Protein AF-A0A2V0QTS1-F1 (afdb_monomer_lite)

Sequence (78 aa):
MGCGLYEWQFSTESGLVERLTITIEHMKTLPASDVHCIMKWVSHLDYPWCHPEALANNSPDIETLEEVIQYVTADSAI

Radius of gyration: 14.39 Å; chains: 1; bounding box: 34×28×34 Å

Secondary structure (DSSP, 8-state):
-EE--EEEEE-TTT--EEEEEE---EE-PPPGGGHHHHHHHHTTS-SS---HHHHHHT--S-HHHHHHHHHHHHGGG-

Structure (mmCIF, N/CA/C/O backbone):
data_AF-A0A2V0QTS1-F1
#
_entry.id   AF-A0A2V0QTS1-F1
#
loop_
_atom_site.group_PDB
_atom_site.id
_atom_site.type_symbol
_atom_site.label_atom_id
_atom_site.label_alt_id
_atom_site.label_comp_id
_atom_site.label_asym_id
_atom_site.label_entity_id
_atom_site.label_seq_id
_atom_site.pdbx_PDB_ins_code
_atom_site.Cartn_x
_atom_site.Cartn_y
_atom_site.Cartn_z
_atom_site.occupancy
_atom_site.B_iso_or_equiv
_atom_site.auth_seq_id
_atom_site.auth_comp_id
_atom_site.auth_asym_id
_atom_site.auth_atom_id
_atom_site.pdbx_PDB_model_num
ATOM 1 N N . MET A 1 1 ? -4.254 -3.897 8.369 1.00 83.44 1 MET A N 1
ATOM 2 C CA . MET A 1 1 ? -3.953 -3.050 7.202 1.00 83.44 1 MET A CA 1
ATOM 3 C C . MET A 1 1 ? -2.630 -2.344 7.439 1.00 83.44 1 MET A C 1
ATOM 5 O O . MET A 1 1 ? -2.406 -1.914 8.564 1.00 83.44 1 MET A O 1
ATOM 9 N N . GLY A 1 2 ? -1.750 -2.291 6.438 1.00 87.94 2 GLY A N 1
ATOM 10 C CA . GLY A 1 2 ? -0.467 -1.593 6.532 1.00 87.94 2 GLY A CA 1
ATOM 11 C C . GLY A 1 2 ? -0.264 -0.654 5.346 1.00 87.94 2 GLY A C 1
ATOM 12 O O . GLY A 1 2 ? -0.661 -1.000 4.234 1.00 87.94 2 GLY A O 1
ATOM 13 N N . CYS A 1 3 ? 0.325 0.512 5.590 1.00 88.75 3 CYS A N 1
ATOM 14 C CA . CYS A 1 3 ? 0.662 1.525 4.592 1.00 88.75 3 CYS A CA 1
ATOM 15 C C . CYS 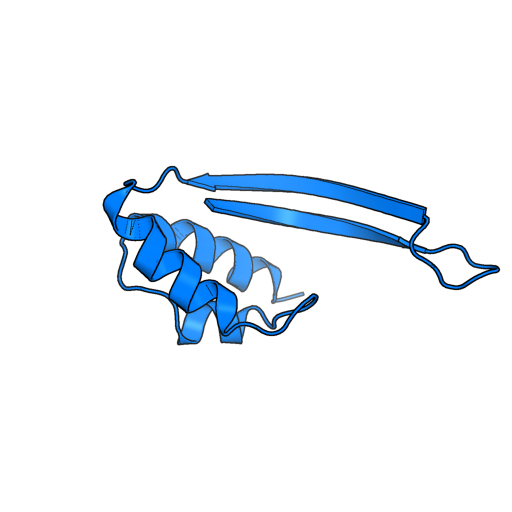A 1 3 ? 2.047 2.132 4.878 1.00 88.75 3 CYS A C 1
ATOM 17 O O . CYS A 1 3 ? 2.592 1.983 5.975 1.00 88.75 3 CYS A O 1
ATOM 19 N N . GLY A 1 4 ? 2.625 2.760 3.859 1.00 88.94 4 GLY A N 1
ATOM 20 C CA . GLY A 1 4 ? 3.970 3.330 3.876 1.00 88.94 4 GLY A CA 1
ATOM 21 C C . GLY A 1 4 ? 4.494 3.491 2.453 1.00 88.94 4 GLY A C 1
ATOM 22 O O . GLY A 1 4 ? 3.710 3.465 1.499 1.00 88.94 4 GLY A O 1
ATOM 23 N N . LEU A 1 5 ? 5.807 3.615 2.311 1.00 88.06 5 LEU A N 1
ATOM 24 C CA . LEU A 1 5 ? 6.469 3.825 1.029 1.00 88.06 5 LEU A CA 1
ATOM 25 C C . LEU A 1 5 ? 6.691 2.531 0.221 1.00 88.06 5 LEU A C 1
ATOM 27 O O . LEU A 1 5 ? 7.198 1.525 0.724 1.00 88.06 5 LEU A O 1
ATOM 31 N N . TYR A 1 6 ? 6.357 2.588 -1.071 1.00 88.62 6 TYR A N 1
ATOM 32 C CA . TYR A 1 6 ? 6.580 1.514 -2.044 1.00 88.62 6 TYR A CA 1
ATOM 33 C C . TYR A 1 6 ? 7.501 2.031 -3.149 1.00 88.62 6 TYR A C 1
ATOM 35 O O . TYR A 1 6 ? 7.071 2.736 -4.063 1.00 88.62 6 TYR A O 1
ATOM 43 N N . GLU A 1 7 ? 8.776 1.669 -3.076 1.00 91.19 7 GLU A N 1
ATOM 44 C CA . GLU A 1 7 ? 9.796 2.106 -4.023 1.00 91.19 7 GLU A CA 1
ATOM 45 C C . GLU A 1 7 ? 9.980 1.055 -5.114 1.00 91.19 7 GLU A C 1
ATOM 47 O O . GLU A 1 7 ? 10.527 -0.031 -4.893 1.00 91.19 7 GLU A O 1
ATOM 52 N N . TRP A 1 8 ? 9.522 1.398 -6.312 1.00 92.12 8 TRP A N 1
ATOM 53 C CA . TRP A 1 8 ? 9.696 0.586 -7.507 1.00 92.12 8 TRP A CA 1
ATOM 54 C C . TRP A 1 8 ? 10.968 1.013 -8.236 1.00 92.12 8 TRP A C 1
ATOM 56 O O . TRP A 1 8 ? 11.129 2.180 -8.591 1.00 92.12 8 TRP A O 1
ATOM 66 N N . GLN A 1 9 ? 11.864 0.065 -8.489 1.00 94.88 9 GLN A N 1
ATOM 67 C CA . GLN A 1 9 ? 13.040 0.267 -9.332 1.00 94.88 9 GLN A CA 1
ATOM 68 C C . GLN A 1 9 ? 12.800 -0.419 -10.670 1.00 94.88 9 GLN A C 1
ATOM 70 O O . GLN A 1 9 ? 12.375 -1.579 -10.724 1.00 94.88 9 GLN A O 1
ATOM 75 N N . PHE A 1 10 ? 13.073 0.312 -11.745 1.00 94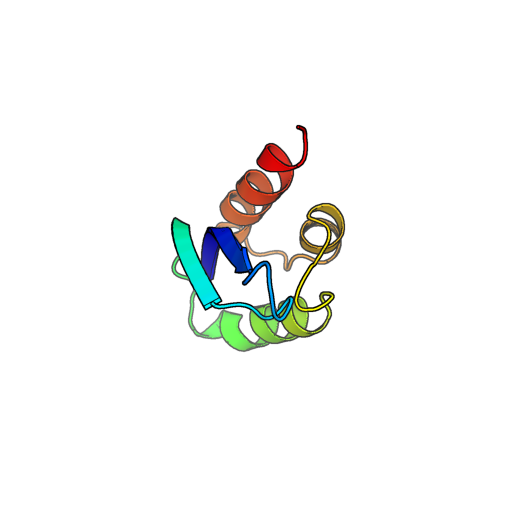.94 10 PHE A N 1
ATOM 76 C CA . PHE A 1 10 ? 12.863 -0.137 -13.112 1.00 94.94 10 PHE A CA 1
ATOM 77 C C . PHE A 1 10 ? 14.202 -0.239 -13.833 1.00 94.94 10 PHE A C 1
ATOM 79 O O . PHE A 1 10 ? 15.044 0.655 -13.742 1.00 94.94 10 PHE A O 1
ATOM 86 N N . SER A 1 11 ? 14.363 -1.313 -14.598 1.00 96.31 11 SER A N 1
ATOM 87 C CA . SER A 1 11 ? 15.488 -1.489 -15.507 1.00 96.31 11 SER A CA 1
ATOM 88 C C . SER A 1 11 ? 15.459 -0.399 -16.577 1.00 96.31 11 SER A C 1
ATOM 90 O O . SER A 1 11 ? 14.461 -0.230 -17.280 1.00 96.31 11 SER A O 1
ATOM 92 N N . THR A 1 12 ? 16.572 0.310 -16.750 1.00 94.31 12 THR A N 1
ATOM 93 C CA . THR A 1 12 ? 16.701 1.351 -17.781 1.00 94.31 12 THR A CA 1
ATOM 94 C C . THR A 1 12 ? 16.711 0.786 -19.202 1.00 94.31 12 THR A C 1
ATOM 96 O O . THR A 1 12 ? 16.364 1.499 -20.139 1.00 94.31 12 THR A O 1
ATOM 99 N N . GLU A 1 13 ? 17.081 -0.487 -19.373 1.00 96.25 13 GLU A N 1
ATOM 100 C CA . GLU A 1 13 ? 17.143 -1.150 -20.680 1.00 96.25 13 GLU A CA 1
ATOM 101 C C . GLU A 1 13 ? 15.786 -1.709 -21.121 1.00 96.25 13 GLU A C 1
ATOM 103 O O . GLU A 1 13 ? 15.396 -1.554 -22.276 1.00 96.25 13 GLU A O 1
ATOM 108 N N . SER A 1 14 ? 15.062 -2.368 -20.211 1.00 95.75 14 SER A N 1
ATOM 109 C CA . SER A 1 14 ? 13.799 -3.049 -20.537 1.00 95.75 14 SER A CA 1
ATOM 110 C C . SER A 1 14 ? 12.549 -2.252 -20.165 1.00 95.75 14 SER A C 1
ATOM 112 O O . SER A 1 14 ? 11.462 -2.566 -20.647 1.00 95.75 14 SER A O 1
ATOM 114 N N . GLY A 1 15 ? 12.677 -1.254 -19.284 1.00 93.12 15 GLY A N 1
ATOM 115 C CA . GLY A 1 15 ? 11.547 -0.542 -18.683 1.00 93.12 15 GLY A CA 1
ATOM 116 C C . GLY A 1 15 ? 10.713 -1.395 -17.720 1.00 93.12 15 GLY A C 1
ATOM 117 O O . G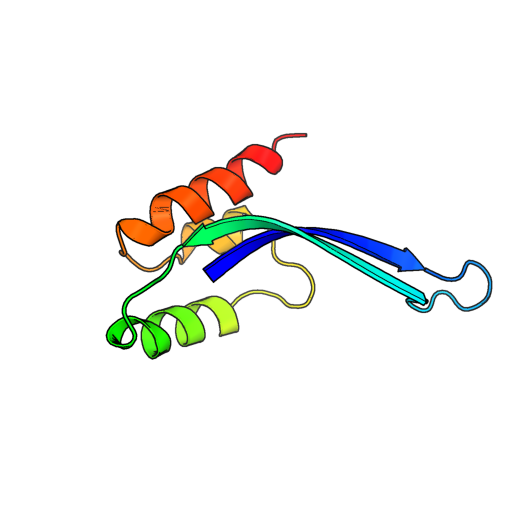LY A 1 15 ? 9.680 -0.935 -17.241 1.00 93.12 15 GLY A O 1
ATOM 118 N N . LEU A 1 16 ? 11.128 -2.635 -17.437 1.00 94.94 16 LEU A N 1
ATOM 119 C CA . LEU A 1 16 ? 10.428 -3.537 -16.525 1.00 94.94 16 LEU A CA 1
ATOM 120 C C . LEU A 1 16 ? 10.864 -3.304 -15.077 1.00 94.94 16 LEU A C 1
ATOM 122 O O . LEU A 1 16 ? 11.991 -2.884 -14.813 1.00 94.94 16 LEU A O 1
ATOM 126 N N . VAL A 1 17 ? 9.973 -3.620 -14.135 1.00 93.56 17 VAL A N 1
ATOM 127 C CA . VAL A 1 17 ? 10.295 -3.622 -12.702 1.00 93.56 17 VAL A CA 1
ATOM 128 C C . VAL A 1 17 ? 11.366 -4.675 -12.422 1.00 93.56 17 VAL A C 1
ATOM 130 O O . VAL A 1 17 ? 11.188 -5.846 -12.755 1.00 93.56 17 VAL A O 1
ATOM 133 N N . GLU A 1 18 ? 12.441 -4.275 -11.749 1.00 96.19 18 GLU A N 1
ATOM 134 C CA . GLU A 1 18 ? 13.499 -5.176 -11.272 1.00 96.19 18 GLU A CA 1
ATOM 135 C C . GLU A 1 18 ? 13.488 -5.358 -9.749 1.00 96.19 18 GLU A C 1
ATOM 137 O O . GLU A 1 18 ? 13.944 -6.384 -9.238 1.00 96.19 18 GLU A O 1
ATOM 142 N N . ARG A 1 19 ? 12.952 -4.380 -9.007 1.00 95.75 19 ARG A N 1
ATOM 143 C CA . ARG A 1 19 ? 12.859 -4.425 -7.546 1.00 95.75 19 ARG A CA 1
ATOM 144 C C . ARG A 1 19 ? 11.658 -3.639 -7.047 1.00 95.75 19 ARG A C 1
ATOM 146 O O . ARG A 1 19 ? 11.347 -2.569 -7.560 1.00 95.75 19 ARG A O 1
ATOM 153 N N . LEU A 1 20 ? 11.047 -4.163 -5.993 1.00 94.12 20 LEU A N 1
ATOM 154 C CA . LEU A 1 20 ? 10.104 -3.449 -5.149 1.00 94.12 20 LEU A CA 1
ATOM 155 C C . LEU A 1 20 ? 10.625 -3.496 -3.710 1.00 94.12 20 LEU A C 1
ATOM 157 O O . LEU A 1 20 ? 10.766 -4.583 -3.144 1.00 94.12 20 LEU A O 1
ATOM 161 N N . THR A 1 21 ? 10.912 -2.332 -3.135 1.00 94.94 21 THR A N 1
ATOM 162 C CA . THR A 1 21 ? 11.189 -2.173 -1.703 1.00 94.94 21 THR A CA 1
ATOM 163 C C . THR A 1 21 ? 9.941 -1.611 -1.041 1.00 94.94 21 THR A C 1
ATOM 165 O O . THR A 1 21 ? 9.417 -0.590 -1.475 1.00 94.94 21 THR A O 1
ATOM 168 N N . ILE A 1 22 ? 9.451 -2.291 -0.006 1.00 91.50 22 ILE A N 1
ATOM 169 C CA . ILE A 1 22 ? 8.258 -1.873 0.732 1.00 91.50 22 ILE A CA 1
ATOM 170 C C . ILE A 1 22 ? 8.674 -1.546 2.159 1.00 91.50 22 ILE A C 1
ATOM 172 O O . ILE A 1 22 ? 9.135 -2.432 2.885 1.00 91.50 22 ILE A O 1
ATOM 176 N N . THR A 1 23 ? 8.461 -0.301 2.564 1.00 93.31 23 THR A N 1
ATOM 177 C CA . THR A 1 23 ? 8.583 0.135 3.953 1.00 93.31 23 THR A CA 1
ATOM 178 C C . THR A 1 23 ? 7.177 0.305 4.506 1.00 93.31 23 THR A C 1
ATOM 180 O O . THR A 1 23 ? 6.402 1.116 4.015 1.00 93.31 23 THR A O 1
ATOM 183 N N . ILE A 1 24 ? 6.817 -0.496 5.509 1.00 91.06 24 ILE A N 1
ATOM 184 C CA . ILE A 1 24 ? 5.533 -0.356 6.201 1.00 91.06 24 ILE A CA 1
ATOM 185 C C . ILE A 1 24 ? 5.756 0.535 7.417 1.00 91.06 24 ILE A C 1
ATOM 187 O O . ILE A 1 24 ? 6.452 0.142 8.351 1.00 91.06 24 ILE A O 1
ATOM 191 N N . GLU A 1 25 ? 5.164 1.722 7.399 1.00 90.50 25 GLU A N 1
ATOM 192 C CA . GLU A 1 25 ? 5.360 2.750 8.427 1.00 90.50 25 GLU A CA 1
ATOM 193 C C . GLU A 1 25 ? 4.206 2.761 9.422 1.00 90.50 25 GLU A C 1
ATOM 195 O O . GLU A 1 25 ? 4.415 2.893 10.627 1.00 90.50 25 GLU A O 1
ATOM 200 N N . HIS A 1 26 ? 2.990 2.513 8.936 1.00 88.19 26 HIS A N 1
ATOM 201 C CA . HIS A 1 26 ? 1.810 2.392 9.775 1.00 88.19 26 HIS A CA 1
ATOM 202 C C . HIS A 1 26 ? 1.133 1.050 9.560 1.00 88.19 26 HIS A C 1
ATOM 204 O O . HIS A 1 26 ? 0.852 0.632 8.438 1.00 88.19 26 HIS A O 1
ATOM 210 N N . MET A 1 27 ? 0.839 0.370 10.668 1.00 90.00 27 MET A N 1
ATOM 211 C CA . MET A 1 27 ? 0.123 -0.896 10.667 1.00 90.00 27 MET A CA 1
ATOM 212 C C . MET A 1 27 ? -0.958 -0.893 11.741 1.00 90.00 27 MET A C 1
ATOM 214 O O . MET A 1 27 ? -0.697 -0.616 12.911 1.00 90.00 27 MET A O 1
ATOM 218 N N . LYS A 1 28 ? -2.180 -1.246 11.339 1.00 89.81 28 LYS A N 1
ATOM 219 C CA . LYS A 1 28 ? -3.323 -1.425 12.236 1.00 89.81 28 LYS A CA 1
ATOM 220 C C . LYS A 1 28 ? -3.907 -2.817 12.090 1.00 89.81 28 LYS A C 1
ATOM 222 O O . LYS A 1 28 ? -4.201 -3.274 10.982 1.00 89.81 28 LYS A O 1
ATOM 227 N N . THR A 1 29 ? -4.083 -3.492 13.217 1.00 90.44 29 THR A N 1
ATOM 228 C CA . THR A 1 29 ? -4.813 -4.757 13.274 1.00 90.44 29 THR A CA 1
ATOM 229 C C . THR A 1 29 ? -6.295 -4.444 13.361 1.00 90.44 29 THR A C 1
ATOM 231 O O . THR A 1 29 ? -6.729 -3.772 14.290 1.00 90.44 29 THR A O 1
ATOM 234 N N . LEU A 1 30 ? -7.050 -4.932 12.383 1.00 89.56 30 LEU A N 1
ATOM 235 C CA . LEU A 1 30 ? -8.499 -4.789 12.335 1.00 89.56 30 LEU A CA 1
ATOM 236 C C . LEU A 1 30 ? -9.149 -6.103 12.790 1.00 89.56 30 LEU A C 1
ATOM 238 O O . LEU A 1 30 ? -8.574 -7.174 12.551 1.00 89.56 30 LEU A O 1
ATOM 242 N N . PRO A 1 31 ? -10.331 -6.052 13.421 1.00 91.50 31 PRO A N 1
ATOM 243 C CA . PRO A 1 31 ? -11.156 -7.228 13.654 1.00 91.50 31 PRO A CA 1
ATOM 244 C C . PRO A 1 31 ? -11.373 -8.046 12.376 1.00 91.50 31 PRO A C 1
ATOM 246 O O . PRO A 1 31 ? -11.576 -7.510 11.287 1.00 91.50 31 PRO A O 1
ATOM 249 N N . ALA A 1 32 ? -11.398 -9.374 12.509 1.00 91.50 32 ALA A N 1
ATOM 250 C CA . ALA A 1 32 ? -11.659 -10.260 11.374 1.00 91.50 32 ALA A CA 1
ATOM 251 C C . ALA A 1 32 ? -13.056 -10.045 10.757 1.00 91.50 32 ALA A C 1
ATOM 253 O O . ALA A 1 32 ? -13.246 -10.332 9.578 1.00 91.50 32 ALA A O 1
ATOM 254 N N . SER A 1 33 ? -14.015 -9.512 11.526 1.00 93.06 33 SER A N 1
ATOM 255 C CA . SER A 1 33 ? -15.346 -9.122 11.039 1.00 93.06 33 SER A CA 1
ATOM 256 C C . SER A 1 33 ? -15.296 -8.083 9.921 1.00 93.06 33 SER A C 1
ATOM 258 O O . SER A 1 33 ? -16.173 -8.070 9.058 1.00 93.06 33 SER A O 1
ATOM 260 N N . ASP A 1 34 ? -14.254 -7.256 9.895 1.00 91.75 34 ASP A N 1
ATOM 261 C CA . ASP A 1 34 ? -14.196 -6.081 9.026 1.00 91.75 34 ASP A CA 1
ATOM 262 C C . ASP A 1 34 ? -13.576 -6.416 7.667 1.00 91.75 34 ASP A C 1
ATOM 264 O O . ASP A 1 34 ? -13.634 -5.614 6.734 1.00 91.75 34 ASP A O 1
ATOM 268 N N . VAL A 1 35 ? -13.035 -7.633 7.512 1.00 91.19 35 VAL A N 1
ATOM 269 C CA . VAL A 1 35 ? -12.329 -8.071 6.301 1.00 91.19 35 VAL A CA 1
ATOM 270 C C . VAL A 1 35 ? -13.176 -7.894 5.046 1.00 91.19 35 VAL A C 1
ATOM 272 O O . VAL A 1 35 ? -12.673 -7.423 4.032 1.00 91.19 35 VAL A O 1
ATOM 275 N N . HIS A 1 36 ? -14.471 -8.214 5.098 1.00 92.25 36 HIS A N 1
ATOM 276 C CA . HIS A 1 36 ? -15.332 -8.096 3.925 1.00 92.25 36 HIS A CA 1
ATOM 2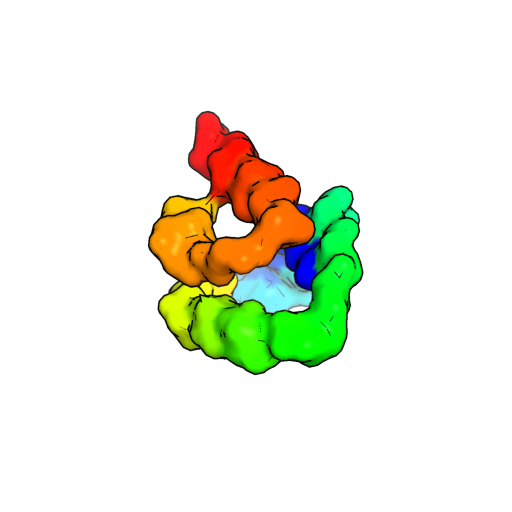77 C C . HIS A 1 36 ? -15.554 -6.632 3.532 1.00 92.25 36 HIS A C 1
ATOM 279 O O . HIS A 1 36 ? -15.525 -6.302 2.348 1.00 92.25 36 HIS A O 1
ATOM 285 N N . CYS A 1 37 ? -15.727 -5.752 4.521 1.00 92.31 37 CYS A N 1
ATOM 286 C CA . CYS A 1 37 ? -15.899 -4.321 4.299 1.00 92.31 37 CYS A CA 1
ATOM 287 C C . CYS A 1 37 ? -14.628 -3.701 3.700 1.00 92.31 37 CYS A C 1
ATOM 289 O O . CYS A 1 37 ? -14.690 -3.055 2.654 1.00 92.31 37 CYS A O 1
ATOM 291 N N . ILE A 1 38 ? -13.470 -3.992 4.302 1.00 91.69 38 ILE A N 1
ATOM 292 C CA . ILE A 1 38 ? -12.165 -3.508 3.842 1.00 91.69 38 ILE A CA 1
ATOM 293 C C . ILE A 1 38 ? -11.857 -4.011 2.433 1.00 91.69 38 ILE A C 1
ATOM 295 O O . ILE A 1 38 ? -11.503 -3.218 1.567 1.00 91.69 38 ILE A O 1
ATOM 299 N N . MET A 1 39 ? -12.022 -5.310 2.172 1.00 91.25 39 MET A N 1
ATOM 300 C CA . MET A 1 39 ? -11.728 -5.877 0.854 1.00 91.25 39 MET A CA 1
ATOM 301 C C . MET A 1 39 ? -12.672 -5.341 -0.218 1.00 91.25 39 MET A C 1
ATOM 303 O O . MET A 1 39 ? -12.223 -5.053 -1.327 1.00 91.25 39 MET A O 1
ATOM 307 N N . LYS A 1 40 ? -13.959 -5.157 0.107 1.00 91.88 40 LYS A N 1
ATOM 308 C CA . LYS A 1 40 ? -14.904 -4.507 -0.802 1.00 91.88 40 LYS A CA 1
ATOM 309 C C . LYS A 1 40 ? -14.417 -3.103 -1.136 1.00 91.88 40 LYS A C 1
ATOM 311 O O . LYS A 1 40 ? -14.307 -2.795 -2.313 1.00 91.88 40 LYS A O 1
ATOM 316 N N . TRP A 1 41 ? -14.074 -2.284 -0.150 1.00 91.44 41 TRP A N 1
ATOM 317 C CA . TRP A 1 41 ? -13.575 -0.929 -0.387 1.00 91.44 41 TRP A CA 1
ATOM 318 C C . TRP A 1 41 ? -12.282 -0.900 -1.219 1.00 91.44 41 TRP A C 1
ATOM 320 O O . TRP A 1 41 ? -12.275 -0.291 -2.285 1.00 91.44 41 TRP A O 1
ATOM 330 N N . VAL A 1 42 ? -11.233 -1.620 -0.805 1.00 89.38 42 VAL A N 1
ATOM 331 C CA . VAL A 1 42 ? -9.927 -1.622 -1.494 1.00 89.38 42 VAL A CA 1
ATOM 332 C C . VAL A 1 42 ? -10.044 -2.121 -2.937 1.00 89.38 42 VAL A C 1
ATOM 334 O O . VAL A 1 42 ? -9.346 -1.623 -3.811 1.00 89.38 42 VAL A O 1
ATOM 337 N N . SER A 1 43 ? -10.960 -3.054 -3.221 1.00 90.25 43 SER A N 1
ATOM 338 C CA . SER A 1 43 ? -11.179 -3.558 -4.587 1.00 90.25 43 SER A CA 1
ATOM 339 C C . SER A 1 43 ? -11.772 -2.541 -5.572 1.00 90.25 43 SER A C 1
ATOM 341 O O . SER A 1 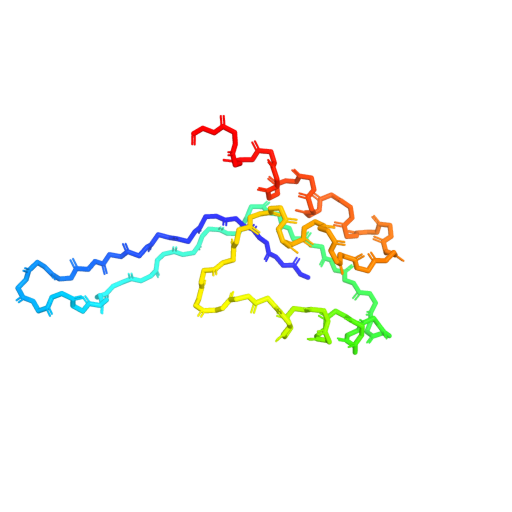43 ? -11.736 -2.792 -6.772 1.00 90.25 43 SER A O 1
ATOM 343 N N . HIS A 1 44 ? -12.321 -1.419 -5.090 1.00 89.25 44 HIS A N 1
ATOM 344 C CA . HIS A 1 44 ? -12.824 -0.333 -5.943 1.00 89.25 44 HIS A CA 1
ATOM 345 C C . HIS A 1 44 ? -11.772 0.747 -6.218 1.00 89.25 44 HIS A C 1
ATOM 347 O O . HIS A 1 44 ? -12.059 1.690 -6.951 1.00 89.25 44 HIS A O 1
ATOM 353 N N . LEU A 1 45 ? -10.588 0.647 -5.612 1.00 88.75 45 LEU A N 1
ATOM 354 C CA . LEU A 1 45 ? -9.498 1.583 -5.849 1.00 88.75 45 LEU A CA 1
ATOM 355 C C . LEU A 1 45 ? -8.763 1.214 -7.135 1.00 88.75 45 LEU A C 1
ATOM 357 O O . LEU A 1 45 ? -8.631 0.034 -7.474 1.00 88.75 45 LEU A O 1
ATOM 361 N N . ASP A 1 46 ? -8.249 2.230 -7.820 1.00 86.94 46 ASP A N 1
ATOM 362 C CA . ASP A 1 46 ? -7.404 2.019 -8.986 1.00 86.94 46 ASP A CA 1
ATOM 363 C C . ASP A 1 46 ? -6.128 1.259 -8.594 1.00 86.94 46 ASP A C 1
ATOM 365 O O . ASP A 1 46 ? -5.518 1.492 -7.546 1.00 86.94 46 ASP A O 1
ATOM 369 N N . TYR A 1 47 ? -5.732 0.317 -9.449 1.00 78.50 47 TYR A N 1
ATOM 370 C CA . TYR A 1 47 ? -4.553 -0.521 -9.257 1.00 78.50 47 TYR A CA 1
ATOM 371 C C . TYR A 1 47 ? -3.626 -0.414 -10.478 1.00 78.50 47 TYR A C 1
ATOM 373 O O . TYR A 1 47 ? -4.118 -0.435 -11.609 1.00 78.50 47 TYR A O 1
ATOM 381 N N . PRO A 1 48 ? -2.291 -0.356 -10.297 1.00 73.75 48 PRO A N 1
ATOM 382 C CA . PRO A 1 48 ? -1.557 -0.422 -9.026 1.00 73.75 48 PRO A CA 1
ATOM 383 C C . PRO A 1 48 ? -1.418 0.922 -8.299 1.00 73.75 48 PRO A C 1
ATOM 385 O O . PRO A 1 48 ? -0.907 0.945 -7.181 1.00 73.75 48 PRO A O 1
ATOM 388 N N . TRP A 1 49 ? -1.878 2.020 -8.904 1.00 75.25 49 TRP A N 1
ATOM 389 C CA . TRP A 1 49 ? -1.811 3.360 -8.326 1.00 75.25 49 TRP A CA 1
ATOM 390 C C . TRP A 1 49 ? -3.208 3.892 -8.041 1.00 75.25 49 TRP A C 1
ATOM 392 O O . TRP A 1 49 ? -4.051 3.924 -8.930 1.00 75.25 49 TRP A O 1
ATOM 402 N N . CYS A 1 50 ? -3.408 4.365 -6.816 1.00 83.00 50 CYS A N 1
ATOM 403 C CA . CYS A 1 50 ? -4.615 5.044 -6.374 1.00 83.00 50 CYS A CA 1
ATOM 404 C C . CYS A 1 50 ? -4.221 6.430 -5.871 1.00 83.00 50 CYS A C 1
ATOM 406 O O . CYS A 1 50 ? -3.257 6.559 -5.114 1.00 83.00 50 CYS A O 1
ATOM 408 N N . HIS A 1 51 ? -4.979 7.462 -6.244 1.00 84.25 51 HIS A N 1
ATOM 409 C CA . HIS A 1 51 ? -4.802 8.769 -5.624 1.00 84.25 51 HIS A CA 1
ATOM 410 C C . HIS A 1 51 ? -5.187 8.702 -4.135 1.00 84.25 51 HIS A C 1
ATOM 412 O O . HIS A 1 51 ? -6.229 8.129 -3.805 1.00 84.25 51 HIS A O 1
ATOM 418 N N . PRO A 1 52 ? -4.400 9.302 -3.230 1.00 85.25 52 PRO A N 1
ATOM 419 C CA . PRO A 1 52 ? -4.692 9.305 -1.793 1.00 85.25 52 PRO A CA 1
ATOM 420 C C . PRO A 1 52 ? -6.077 9.863 -1.434 1.00 85.25 52 PRO A C 1
ATOM 422 O O . PRO A 1 52 ? -6.741 9.355 -0.533 1.00 85.25 52 PRO A O 1
ATOM 425 N N . GLU A 1 53 ? -6.580 10.836 -2.196 1.00 85.50 53 GLU A N 1
ATOM 426 C CA . GLU A 1 53 ? -7.949 11.348 -2.043 1.00 85.50 53 GLU A CA 1
ATOM 427 C C . GLU A 1 53 ? -9.021 10.288 -2.349 1.00 85.50 53 GLU A C 1
ATOM 429 O O . GLU A 1 53 ? -10.047 10.223 -1.673 1.00 85.50 53 GLU A O 1
ATOM 434 N N . ALA A 1 54 ? -8.793 9.417 -3.339 1.00 85.56 54 ALA A N 1
ATOM 435 C CA . ALA A 1 54 ? -9.726 8.341 -3.680 1.00 85.56 54 ALA A CA 1
ATOM 436 C C . ALA A 1 54 ? -9.785 7.264 -2.584 1.00 85.56 54 ALA A C 1
ATOM 438 O O . ALA A 1 54 ? -10.854 6.696 -2.340 1.00 85.56 54 ALA A O 1
ATOM 439 N N . LEU A 1 55 ? -8.666 7.041 -1.882 1.00 86.38 55 LEU A N 1
ATOM 440 C CA . LEU A 1 55 ? -8.615 6.212 -0.679 1.00 86.38 55 LEU A CA 1
ATOM 441 C C . LEU A 1 55 ? -9.504 6.820 0.423 1.00 86.38 55 LEU A C 1
ATOM 443 O O . LEU A 1 55 ? -10.373 6.130 0.951 1.00 86.38 55 LEU A O 1
ATOM 447 N N . ALA A 1 56 ? -9.347 8.114 0.721 1.00 87.56 56 ALA A N 1
ATOM 448 C CA . ALA A 1 56 ? -10.097 8.796 1.780 1.00 87.56 56 ALA A CA 1
ATOM 449 C C . ALA A 1 56 ? -11.607 8.917 1.496 1.00 87.56 56 ALA A C 1
ATOM 451 O O . ALA A 1 56 ? -12.423 8.684 2.381 1.00 87.56 56 ALA A O 1
ATOM 452 N N . ASN A 1 57 ? -12.004 9.237 0.261 1.00 85.75 57 ASN A N 1
ATOM 453 C CA . ASN A 1 57 ? -13.401 9.554 -0.069 1.00 85.75 57 ASN A CA 1
ATOM 454 C C . ASN A 1 57 ? -14.383 8.381 0.083 1.00 85.75 57 ASN A C 1
ATOM 456 O O . ASN A 1 57 ? -15.578 8.604 0.253 1.00 85.75 57 ASN A O 1
ATOM 460 N N . ASN A 1 58 ? -13.903 7.139 -0.006 1.00 81.75 58 ASN A N 1
ATOM 461 C CA . ASN A 1 58 ? -14.743 5.942 0.085 1.00 81.75 58 ASN A CA 1
ATOM 462 C C . ASN A 1 58 ? -14.366 5.044 1.271 1.00 81.75 58 ASN A C 1
ATOM 464 O O . ASN A 1 58 ? -14.767 3.878 1.293 1.00 81.75 58 ASN A O 1
ATOM 468 N N . SER A 1 59 ? -13.576 5.548 2.227 1.00 88.31 59 SER A N 1
ATOM 469 C CA . SER A 1 59 ? -13.126 4.744 3.361 1.00 88.31 59 SER A CA 1
ATOM 470 C C . SER A 1 59 ? -14.308 4.293 4.227 1.00 88.31 59 SER A C 1
ATOM 472 O O . SER A 1 59 ? -15.190 5.103 4.523 1.00 88.31 59 SER A O 1
ATOM 474 N N . PRO A 1 60 ? -14.334 3.026 4.672 1.00 89.75 60 PRO A N 1
ATOM 475 C CA . PRO A 1 60 ? -15.287 2.555 5.664 1.00 89.75 60 PRO A CA 1
ATOM 476 C C . PRO A 1 60 ? -15.244 3.385 6.946 1.00 89.75 60 PRO A C 1
ATOM 478 O O . PRO A 1 60 ? -14.167 3.782 7.388 1.00 89.75 60 PRO A O 1
ATOM 481 N N . ASP A 1 61 ? -16.408 3.559 7.570 1.00 88.75 61 ASP A N 1
ATOM 482 C CA . ASP A 1 61 ? -16.546 4.164 8.897 1.00 88.75 61 ASP A CA 1
ATOM 483 C C . ASP A 1 61 ? -16.050 3.184 9.976 1.00 88.75 61 ASP A C 1
ATOM 485 O O . ASP A 1 61 ? -16.814 2.437 10.590 1.00 88.75 61 ASP A O 1
ATOM 489 N N . ILE A 1 62 ? -14.726 3.089 10.097 1.00 88.62 62 ILE A N 1
ATOM 490 C CA . ILE A 1 62 ? -14.006 2.244 11.048 1.00 88.62 62 ILE A CA 1
ATOM 491 C C . ILE A 1 62 ? -12.997 3.145 11.754 1.00 88.62 62 ILE A C 1
ATOM 493 O O . ILE A 1 62 ? -11.994 3.532 11.164 1.00 88.62 62 ILE A O 1
ATOM 497 N N . GLU A 1 63 ? -13.223 3.426 13.036 1.00 85.50 63 GLU A N 1
ATOM 498 C CA . GLU A 1 63 ? -12.389 4.336 13.841 1.00 85.50 63 GLU A CA 1
ATOM 499 C C . GLU A 1 63 ? -10.888 3.995 13.754 1.00 85.50 63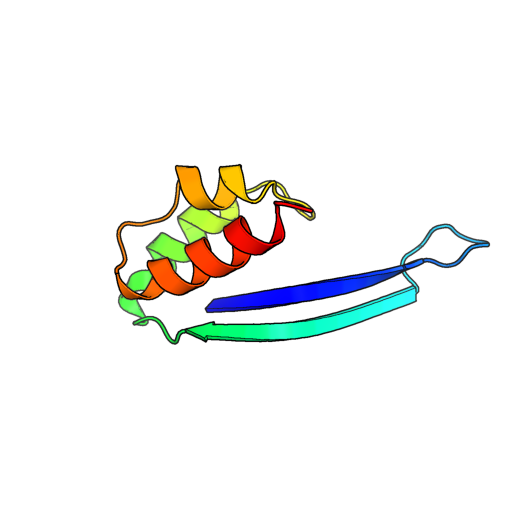 GLU A C 1
ATOM 501 O O . GLU A 1 63 ? -10.034 4.848 13.535 1.00 85.50 63 GLU A O 1
ATOM 506 N N . THR A 1 64 ? -10.550 2.705 13.822 1.00 85.00 64 THR A N 1
ATOM 507 C CA . THR A 1 64 ? -9.151 2.239 13.748 1.00 85.00 64 THR A CA 1
ATOM 508 C C . THR A 1 64 ? -8.487 2.423 12.377 1.00 85.00 64 THR A C 1
ATOM 510 O O . THR A 1 64 ? -7.266 2.280 12.270 1.00 85.00 64 THR A O 1
ATOM 513 N N . LEU A 1 65 ? -9.262 2.728 11.332 1.00 88.12 65 LEU A N 1
ATOM 514 C CA . LEU A 1 65 ? -8.782 3.009 9.981 1.00 88.12 65 LEU A CA 1
ATOM 515 C C . LEU A 1 65 ? -8.419 4.491 9.793 1.00 88.12 65 LEU A C 1
ATOM 517 O O . LEU A 1 65 ? -7.603 4.794 8.925 1.00 88.12 65 LEU A O 1
ATOM 521 N N . GLU A 1 66 ? -8.953 5.401 10.614 1.00 87.88 66 GLU A N 1
ATOM 522 C CA . GLU A 1 66 ? -8.728 6.847 10.473 1.00 87.88 66 GLU A CA 1
ATOM 523 C C . GLU A 1 66 ? -7.242 7.214 10.483 1.00 87.88 66 GLU A C 1
ATOM 525 O O . GLU A 1 66 ? -6.789 7.967 9.625 1.00 87.88 66 GLU A O 1
ATOM 530 N N . GLU A 1 67 ? -6.457 6.627 11.391 1.00 87.38 67 GLU A N 1
ATOM 531 C CA . GLU A 1 67 ? -5.012 6.877 11.468 1.00 87.38 67 GLU A CA 1
ATOM 532 C C . GLU A 1 67 ? -4.273 6.470 10.181 1.00 87.38 67 GLU A C 1
ATOM 534 O O . GLU A 1 67 ? -3.319 7.128 9.770 1.00 87.38 67 GLU A O 1
ATOM 539 N N . VAL A 1 68 ? -4.720 5.394 9.522 1.00 89.25 68 VAL A N 1
ATOM 540 C CA . VAL A 1 68 ? -4.153 4.931 8.245 1.00 89.25 68 VAL A CA 1
ATOM 541 C C . VAL A 1 68 ? -4.497 5.911 7.126 1.00 89.25 68 VAL A C 1
ATOM 543 O O . VAL A 1 68 ? -3.622 6.243 6.328 1.00 89.25 68 VAL A O 1
ATOM 546 N N . ILE A 1 69 ? -5.745 6.388 7.070 1.00 89.81 69 ILE A N 1
ATOM 547 C CA . ILE A 1 69 ? -6.184 7.373 6.073 1.00 89.81 69 ILE A CA 1
ATOM 548 C C . ILE A 1 69 ? -5.419 8.683 6.244 1.00 89.81 69 ILE A C 1
ATOM 550 O O . ILE A 1 69 ? -4.844 9.175 5.276 1.00 89.81 69 ILE A O 1
ATOM 554 N N . GLN A 1 70 ? -5.352 9.201 7.473 1.00 88.81 70 GLN A N 1
ATOM 555 C CA . GLN A 1 70 ? -4.636 10.434 7.794 1.00 88.81 70 GLN A CA 1
ATOM 556 C C . GLN A 1 70 ? -3.182 10.363 7.337 1.00 88.81 70 GLN A C 1
ATOM 558 O O . GLN A 1 70 ? -2.723 11.278 6.654 1.00 88.81 70 GLN A O 1
ATOM 563 N N . TYR A 1 71 ? -2.488 9.263 7.642 1.00 88.50 71 TYR A N 1
ATOM 564 C CA . TYR A 1 71 ? -1.106 9.066 7.220 1.00 88.50 71 TYR A CA 1
ATOM 565 C C . TYR A 1 71 ? -0.950 9.120 5.692 1.00 88.50 71 TYR A C 1
ATOM 567 O O . TYR A 1 71 ? -0.139 9.892 5.187 1.00 88.50 71 TYR A O 1
ATOM 575 N N . VAL A 1 72 ? -1.768 8.367 4.947 1.00 86.69 72 VAL A N 1
ATOM 576 C CA . VAL A 1 72 ? -1.656 8.310 3.478 1.00 86.69 72 VAL A CA 1
ATOM 577 C C . VAL A 1 72 ? -1.987 9.659 2.831 1.00 86.69 72 VAL A C 1
ATOM 579 O O . VAL A 1 72 ? -1.332 10.055 1.870 1.00 86.69 72 VAL A O 1
ATOM 582 N N . THR A 1 73 ? -2.968 10.396 3.358 1.00 87.56 73 THR A N 1
ATOM 583 C CA . THR A 1 73 ? -3.334 11.717 2.821 1.00 87.56 73 THR A CA 1
ATOM 584 C C . THR A 1 73 ? -2.361 12.831 3.203 1.00 87.56 73 THR A C 1
ATOM 586 O O . THR A 1 73 ? -2.248 13.810 2.471 1.00 87.56 73 THR A O 1
ATOM 589 N N . ALA A 1 74 ? -1.649 12.704 4.326 1.00 81.81 74 ALA A N 1
ATOM 590 C CA . ALA A 1 74 ? -0.700 13.718 4.780 1.00 81.81 74 ALA A CA 1
ATOM 591 C C . ALA A 1 74 ? 0.564 13.763 3.907 1.00 81.81 74 ALA A C 1
ATOM 593 O O . ALA A 1 74 ? 1.081 14.846 3.642 1.00 81.81 74 ALA A O 1
ATOM 594 N N . ASP A 1 75 ? 1.019 12.607 3.415 1.00 64.69 75 ASP A N 1
ATOM 595 C CA . ASP A 1 75 ? 2.212 12.490 2.560 1.00 64.69 75 ASP A CA 1
ATOM 596 C C . ASP A 1 75 ? 1.950 12.901 1.096 1.00 64.69 75 ASP A C 1
ATOM 598 O O . ASP A 1 75 ? 2.856 13.047 0.286 1.00 64.69 75 ASP A O 1
ATOM 602 N N . SER A 1 76 ? 0.684 13.155 0.752 1.00 56.66 76 SER A N 1
ATOM 603 C CA . SER A 1 76 ? 0.258 13.586 -0.589 1.00 56.66 76 SER A CA 1
ATOM 604 C C . SER A 1 76 ? 0.468 15.081 -0.855 1.00 56.66 76 SER A C 1
ATOM 606 O O . SER A 1 76 ? 0.151 15.563 -1.939 1.00 56.66 76 SER A O 1
ATOM 608 N N . ALA A 1 77 ? 0.924 15.829 0.152 1.00 40.12 77 ALA A N 1
ATOM 609 C CA . ALA A 1 77 ? 1.042 17.285 0.131 1.00 40.12 77 ALA A CA 1
ATOM 610 C C . ALA A 1 77 ? 2.410 17.802 -0.369 1.00 40.12 77 ALA A C 1
ATOM 612 O O . ALA A 1 77 ? 2.708 18.985 -0.178 1.00 40.12 77 ALA A O 1
ATOM 613 N N . ILE A 1 78 ? 3.236 16.945 -0.986 1.00 36.28 78 ILE A N 1
ATOM 614 C CA . ILE A 1 78 ? 4.576 17.281 -1.502 1.00 36.28 78 ILE A CA 1
ATOM 615 C C . ILE A 1 78 ? 4.637 17.083 -3.016 1.00 36.28 78 ILE A C 1
ATOM 617 O O . ILE A 1 78 ? 4.250 15.994 -3.492 1.00 36.28 78 ILE A O 1
#

Organism: Pseudomonas syringae pv. actinidiae (NCBI:txid103796)

pLDDT: mean 87.24, std 10.14, range [36.28, 96.31]

Foldseek 3Di:
DWDDDWDFDADPVPRHTPDIDDDTPDDFDDPPVCVVVVCVQVVPADPPDGDLVSCVVRDDPDPRCVVVSCVSVVVNPD